Protein AF-A0A1W7RB98-F1 (afdb_monomer)

Secondary structure (DSSP, 8-state):
--HHHHHHHHHHHHHHTSPPS-SHHHHHTTEEEEES---TTEEE---TTPPTTEEEEEE----

Sequence (63 aa):
MKILYLLFAFLFLAFLSEPGDAQSQCEREGGFCRFLLCPSRTSDIGKLGCEPLWKCCKRRSGK

InterPro domains:
  IPR001855 Beta-defensin-like domain [PF00711] (24-58)
  IPR023355 Myotoxin/Anemone neurotoxin domain superfamily [G3DSA:2.20.20.10] (23-62)

Foldseek 3Di:
DPVVVVVVVVVVVVVVPPDPPLQPQLVVVVWDKDAADEPPQWDFPACRSPDVRITTTHGPPDD

Organism: Crotalus adamanteus (NCBI:txid8729)

Nearest PDB structures (foldseek):
  6cs9-assembly1_B  TM=8.497E-01  e=7.418E-03  Homo sapiens
  1fd4-assembly7_M  TM=8.322E-01  e=9.741E-03  unclassified
  1fd3-assembly1_C  TM=8.455E-01  e=1.466E-02  unclassified
  1e4q-assembly1_A  TM=7.306E-01  e=8.500E-03  Homo sapiens
  2nlq-assembly1_A  TM=8.111E-01  e=2.236E-01  Homo sapiens

Mean predicted aligned error: 10.19 Å

pLDDT: mean 81.07, std 10.56, range [44.94, 91.81]

Radius of gyration: 19.02 Å; Cα contacts (8 Å, |Δi|>4): 79; chains: 1; bounding box: 45×13×56 Å

Structure (mmCIF, N/CA/C/O backbone):
data_AF-A0A1W7RB98-F1
#
_entry.id   AF-A0A1W7RB98-F1
#
loop_
_atom_site.group_PDB
_atom_site.id
_atom_site.type_symbol
_atom_site.label_atom_id
_atom_site.label_alt_id
_atom_site.label_comp_id
_atom_site.label_asym_id
_atom_site.label_entity_id
_atom_site.label_seq_id
_atom_site.pdbx_PDB_ins_code
_atom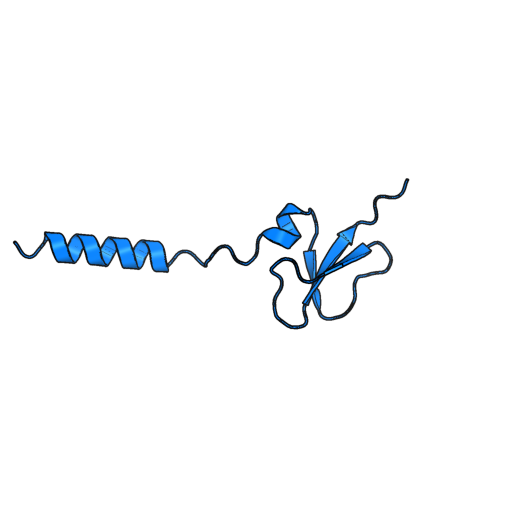_site.Cartn_x
_atom_site.Cartn_y
_atom_site.Cartn_z
_atom_site.occupancy
_atom_site.B_iso_or_equiv
_atom_site.auth_seq_id
_atom_site.auth_comp_id
_atom_site.auth_as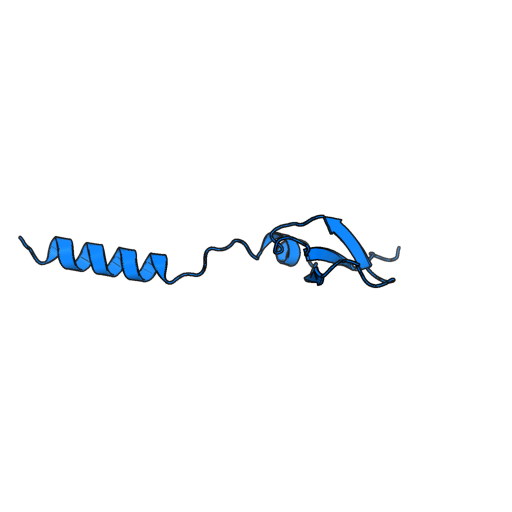ym_id
_atom_site.auth_atom_id
_atom_site.pdbx_PDB_model_num
ATOM 1 N N . MET A 1 1 ? -36.953 -5.555 28.645 1.00 63.38 1 MET A N 1
ATOM 2 C CA . MET A 1 1 ? -35.969 -4.452 28.509 1.00 63.38 1 MET A CA 1
ATOM 3 C C . MET A 1 1 ? -34.494 -4.887 28.432 1.00 63.38 1 MET A C 1
ATOM 5 O O . MET A 1 1 ? -33.629 -4.033 28.501 1.00 63.38 1 MET A O 1
ATOM 9 N N . LYS A 1 2 ? -34.158 -6.171 28.222 1.00 73.56 2 LYS A N 1
ATOM 10 C CA . LYS A 1 2 ? -32.748 -6.627 28.146 1.00 73.56 2 LYS A CA 1
ATOM 11 C C . LYS A 1 2 ? -32.372 -7.241 26.788 1.00 73.56 2 LYS A C 1
ATOM 13 O O . LYS A 1 2 ? -31.233 -7.142 26.358 1.00 73.56 2 LYS A O 1
ATOM 18 N N . ILE A 1 3 ? -33.371 -7.773 26.077 1.00 82.25 3 ILE A N 1
ATOM 19 C CA . ILE A 1 3 ? -33.242 -8.356 24.732 1.00 82.25 3 ILE A CA 1
ATOM 20 C C . ILE A 1 3 ? -32.813 -7.344 23.662 1.00 82.25 3 ILE A C 1
ATOM 22 O O . ILE A 1 3 ? -32.046 -7.706 22.777 1.00 82.25 3 ILE A O 1
ATOM 26 N N . LEU A 1 4 ? -33.235 -6.077 23.758 1.00 81.88 4 LEU A N 1
ATOM 27 C CA .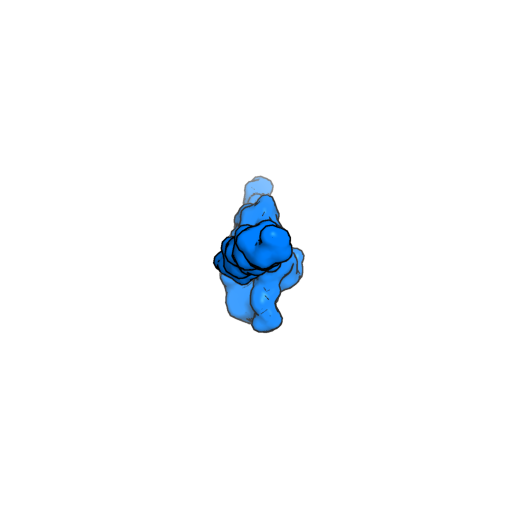 LEU A 1 4 ? -32.887 -5.065 22.753 1.00 81.88 4 LEU A CA 1
ATOM 28 C C . LEU A 1 4 ? -31.366 -4.830 22.673 1.00 81.88 4 LEU A C 1
ATOM 30 O O . LEU A 1 4 ? -30.810 -4.725 21.586 1.00 81.88 4 LEU A O 1
ATOM 34 N N . TYR A 1 5 ? -30.685 -4.836 23.822 1.00 81.88 5 TYR A N 1
ATOM 35 C CA . TYR A 1 5 ? -29.230 -4.690 23.898 1.00 81.88 5 TYR A CA 1
ATOM 36 C C . TYR A 1 5 ? -28.483 -5.909 23.347 1.00 81.88 5 TYR A C 1
ATOM 38 O O . TYR A 1 5 ? -27.427 -5.756 22.739 1.00 81.88 5 TYR A O 1
ATOM 46 N N . LEU A 1 6 ? -29.040 -7.112 23.524 1.00 85.50 6 LEU A N 1
ATOM 47 C CA . LEU A 1 6 ? -28.461 -8.341 22.976 1.00 85.50 6 LEU A CA 1
ATOM 48 C C . LEU A 1 6 ? -28.559 -8.374 21.447 1.00 85.50 6 LEU A C 1
ATOM 50 O O . LEU A 1 6 ? -27.587 -8.724 20.785 1.00 85.50 6 LEU A O 1
ATOM 54 N N . LEU A 1 7 ? -29.700 -7.957 20.891 1.00 86.31 7 LEU A N 1
ATOM 55 C CA . LEU A 1 7 ? -29.880 -7.825 19.443 1.00 86.31 7 LEU A CA 1
ATOM 56 C C . LEU A 1 7 ? -28.912 -6.803 18.847 1.00 86.31 7 LEU A C 1
ATOM 58 O O . LEU A 1 7 ? -28.270 -7.081 17.840 1.00 86.31 7 LEU A O 1
ATOM 62 N N . PHE A 1 8 ? -28.761 -5.650 19.499 1.00 83.31 8 PHE A N 1
ATOM 63 C CA . PHE A 1 8 ? -27.812 -4.624 19.080 1.00 83.31 8 PHE A CA 1
ATOM 64 C C . PHE A 1 8 ? -26.385 -5.183 19.044 1.00 83.31 8 PHE A C 1
ATOM 66 O O . PHE A 1 8 ? -25.746 -5.122 18.001 1.00 83.31 8 PHE A O 1
ATOM 73 N N . ALA A 1 9 ? -25.916 -5.826 20.118 1.00 86.56 9 ALA A N 1
ATOM 74 C CA . ALA A 1 9 ? -24.580 -6.427 20.171 1.00 86.56 9 ALA A CA 1
ATOM 75 C C . ALA A 1 9 ? -24.330 -7.464 19.058 1.00 86.56 9 ALA A C 1
ATOM 77 O O . ALA A 1 9 ? -23.251 -7.478 18.466 1.00 86.56 9 ALA A O 1
ATOM 78 N N . PHE A 1 10 ? -25.330 -8.290 18.730 1.00 85.88 10 PHE A N 1
ATOM 79 C CA . PHE A 1 10 ? -25.248 -9.241 17.617 1.00 85.88 10 PHE A CA 1
ATOM 80 C C . PHE A 1 10 ? -25.069 -8.552 16.261 1.00 85.88 10 PHE A C 1
ATOM 82 O O . PHE A 1 10 ? -24.282 -9.018 15.440 1.00 85.88 10 PHE A O 1
ATOM 89 N N . LEU A 1 11 ? -25.753 -7.427 16.037 1.00 84.88 11 LEU A N 1
ATOM 90 C CA . LEU A 1 11 ? -25.600 -6.645 14.811 1.00 84.88 11 LEU A CA 1
ATOM 91 C C . LEU A 1 11 ? -24.184 -6.061 14.697 1.00 84.88 11 LEU A C 1
ATOM 93 O O . LEU A 1 11 ? -23.576 -6.190 13.641 1.00 84.88 11 LEU A O 1
ATOM 97 N N . PHE A 1 12 ? -23.609 -5.500 15.770 1.00 83.62 12 PHE A N 1
ATOM 98 C CA . PHE A 1 12 ? -22.218 -5.008 15.728 1.00 83.62 12 PHE A CA 1
ATOM 99 C C . PHE A 1 12 ? -21.218 -6.116 15.427 1.00 83.62 12 PHE A C 1
ATOM 101 O O . PHE A 1 12 ? -20.296 -5.903 14.648 1.00 83.62 12 PHE A O 1
ATOM 108 N N . LEU A 1 13 ? -21.399 -7.298 16.016 1.00 83.38 13 LEU A N 1
ATOM 109 C CA . LEU A 1 13 ? -20.534 -8.446 15.744 1.00 83.38 13 LEU A CA 1
ATOM 110 C C . LEU A 1 13 ? -20.628 -8.905 14.284 1.00 83.38 13 LEU A C 1
ATOM 112 O O . LEU A 1 13 ? -19.610 -9.279 13.705 1.00 83.38 13 LEU A O 1
ATOM 116 N N . ALA A 1 14 ? -21.814 -8.830 13.676 1.00 81.56 14 ALA A N 1
ATOM 117 C CA . ALA A 1 14 ? -21.985 -9.107 12.253 1.00 81.56 14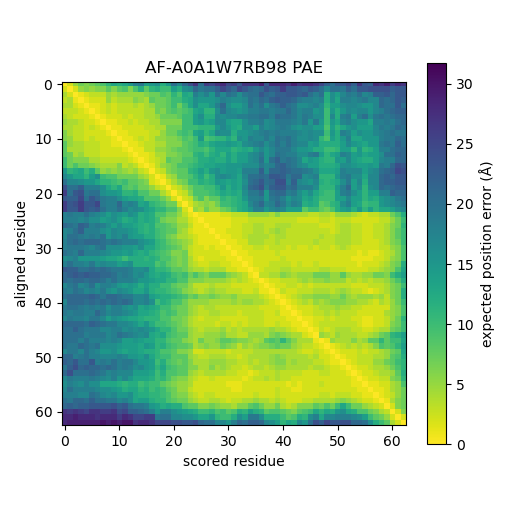 ALA A CA 1
ATOM 118 C C . ALA A 1 14 ? -21.212 -8.094 11.387 1.00 81.56 14 ALA A C 1
ATOM 120 O O . ALA A 1 14 ? -20.415 -8.510 10.554 1.00 81.56 14 ALA A O 1
ATOM 121 N N . PHE A 1 15 ? -21.348 -6.790 11.653 1.00 78.19 15 PHE A N 1
ATOM 122 C CA . PHE A 1 15 ? -20.637 -5.744 10.901 1.00 78.19 15 PHE A CA 1
ATOM 123 C C . PHE A 1 15 ? -19.115 -5.748 11.116 1.00 78.19 15 PHE A C 1
ATOM 125 O O . PHE A 1 15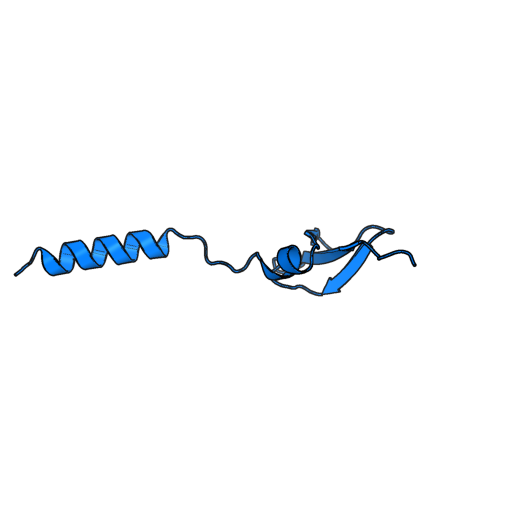 ? -18.361 -5.404 10.214 1.00 78.19 15 PHE A O 1
ATOM 132 N N . LEU A 1 16 ? -18.635 -6.150 12.297 1.00 73.50 16 LEU A N 1
ATOM 133 C CA . LEU A 1 16 ? -17.199 -6.299 12.576 1.00 73.50 16 LEU A CA 1
ATOM 134 C C . LEU A 1 16 ? -16.579 -7.525 11.888 1.00 73.50 16 LEU A C 1
ATOM 136 O O . LEU A 1 16 ? -15.356 -7.621 11.812 1.00 73.50 16 LEU A O 1
ATOM 140 N N . SER A 1 17 ? -17.404 -8.468 11.423 1.00 66.00 17 SER A N 1
ATOM 141 C CA . SER A 1 17 ? -16.951 -9.666 10.708 1.00 66.00 17 SER A CA 1
ATOM 142 C C . SER A 1 17 ? -16.709 -9.410 9.218 1.00 66.00 17 SER A C 1
ATOM 144 O O . SER A 1 17 ? -16.118 -10.254 8.545 1.00 66.00 17 SER A O 1
ATOM 146 N N . GLU A 1 18 ? -17.136 -8.260 8.692 1.00 66.44 18 GLU A N 1
ATOM 147 C CA . GLU A 1 18 ? -16.775 -7.837 7.344 1.00 66.44 18 GLU A CA 1
ATOM 148 C C . GLU A 1 18 ? -15.323 -7.334 7.356 1.00 66.44 18 GLU A C 1
ATOM 150 O O . GLU A 1 18 ? -15.008 -6.369 8.062 1.00 66.44 18 GLU A O 1
ATOM 155 N N . PRO A 1 19 ? -14.401 -7.976 6.611 1.00 61.62 19 PRO A N 1
ATOM 156 C CA . PRO A 1 19 ? -13.051 -7.457 6.479 1.00 61.62 19 PRO A CA 1
ATOM 157 C C . PRO A 1 19 ? -13.157 -6.063 5.861 1.00 61.62 19 PRO A C 1
ATOM 159 O O . PRO A 1 19 ? -13.694 -5.905 4.766 1.00 61.62 19 PRO A O 1
ATOM 162 N N . GLY A 1 20 ? -12.693 -5.045 6.591 1.00 57.72 20 GLY A N 1
ATOM 163 C CA . GLY A 1 20 ? -12.735 -3.663 6.128 1.00 57.72 20 GLY A CA 1
ATOM 164 C C . GLY A 1 20 ? -12.171 -3.547 4.711 1.00 57.72 20 GLY A C 1
ATOM 165 O O . GLY A 1 20 ? -11.109 -4.097 4.421 1.00 57.72 20 GLY A O 1
ATOM 166 N N . ASP A 1 21 ? -12.899 -2.832 3.852 1.00 60.69 21 ASP A N 1
ATOM 167 C CA . ASP A 1 21 ? -12.702 -2.646 2.403 1.00 60.69 21 ASP A CA 1
ATOM 168 C C . ASP A 1 21 ? -11.419 -1.844 2.060 1.00 60.69 21 ASP A C 1
ATOM 170 O O . ASP A 1 21 ? -11.415 -0.886 1.288 1.00 60.69 21 ASP A O 1
ATOM 174 N N . ALA A 1 22 ? -10.292 -2.181 2.688 1.00 58.34 22 ALA A N 1
ATOM 175 C CA . ALA A 1 22 ? -8.999 -1.538 2.480 1.00 58.34 22 ALA A CA 1
ATOM 176 C C . ALA A 1 22 ? -8.313 -2.012 1.185 1.00 58.34 22 ALA A C 1
ATOM 178 O O . ALA A 1 22 ? -7.388 -1.361 0.704 1.00 58.34 22 ALA A O 1
ATOM 179 N N . GLN A 1 23 ? -8.776 -3.123 0.603 1.00 58.03 23 GLN A N 1
ATOM 180 C CA . GLN A 1 23 ? -8.104 -3.822 -0.494 1.00 58.03 23 GLN A CA 1
ATOM 181 C C . GLN A 1 23 ? -8.459 -3.298 -1.901 1.00 58.03 23 GLN A C 1
ATOM 183 O O . GLN A 1 23 ? -7.788 -3.636 -2.874 1.00 58.03 23 GLN A O 1
ATOM 188 N N . SER A 1 24 ? -9.475 -2.445 -2.058 1.00 70.25 24 SER A N 1
ATOM 189 C CA . SER A 1 24 ? -10.136 -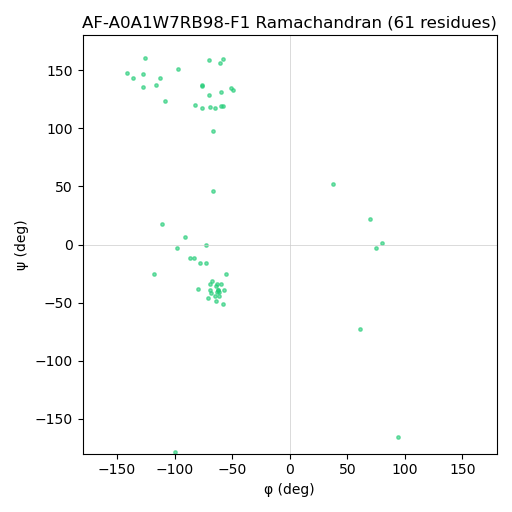2.310 -3.364 1.00 70.25 24 SER A CA 1
ATOM 190 C C . SER A 1 24 ? -9.686 -1.145 -4.251 1.00 70.25 24 SER A C 1
ATOM 192 O O . SER A 1 24 ? -10.178 -1.038 -5.370 1.00 70.25 24 SER A O 1
ATOM 194 N N . GLN A 1 25 ? -8.773 -0.255 -3.841 1.00 84.75 25 GLN A N 1
ATOM 195 C CA . GLN A 1 25 ? -8.358 0.851 -4.728 1.00 84.75 25 GLN A CA 1
ATOM 196 C C . GLN A 1 25 ? -7.504 0.370 -5.906 1.00 84.75 25 GLN A C 1
ATOM 198 O O . GLN A 1 25 ? -7.771 0.739 -7.049 1.00 84.75 25 GLN A O 1
ATOM 203 N N . CYS A 1 26 ? -6.514 -0.485 -5.651 1.00 87.38 26 CYS A N 1
ATOM 204 C CA . CYS A 1 26 ? -5.672 -1.039 -6.706 1.00 87.38 26 CYS A CA 1
ATOM 205 C C . CYS A 1 26 ? -6.476 -1.903 -7.688 1.00 87.38 26 CYS A C 1
ATOM 207 O O . CYS A 1 26 ? -6.296 -1.796 -8.901 1.00 87.38 26 CYS A O 1
ATOM 209 N N . GLU A 1 27 ? -7.405 -2.710 -7.170 1.00 85.50 27 GLU A N 1
ATOM 210 C CA . GLU A 1 27 ? -8.288 -3.541 -7.992 1.00 85.50 27 GLU A CA 1
ATOM 211 C C . GLU A 1 27 ? -9.303 -2.706 -8.783 1.00 85.50 27 GLU A C 1
ATOM 213 O O . GLU A 1 27 ? -9.514 -2.977 -9.965 1.00 85.50 27 GLU A O 1
ATOM 218 N N . ARG A 1 28 ? -9.872 -1.638 -8.195 1.00 85.81 28 ARG A N 1
ATOM 219 C CA . ARG A 1 28 ? -10.747 -0.685 -8.908 1.00 85.81 28 ARG A CA 1
ATOM 220 C C . ARG A 1 28 ? -10.038 -0.002 -10.073 1.00 85.81 28 ARG A C 1
ATOM 222 O O . ARG A 1 28 ? -10.650 0.241 -11.107 1.00 85.81 28 ARG A O 1
ATOM 229 N N . GLU A 1 29 ? -8.743 0.260 -9.932 1.00 85.19 29 GLU A N 1
ATOM 230 C CA . GLU A 1 29 ? -7.895 0.771 -11.010 1.00 85.19 29 GLU A CA 1
ATOM 231 C C . GLU A 1 29 ? -7.567 -0.287 -12.082 1.00 85.19 29 GLU A C 1
ATOM 233 O O . GLU A 1 29 ? -6.860 0.017 -13.046 1.00 85.19 29 GLU A O 1
ATOM 238 N N . GLY A 1 30 ? -8.053 -1.527 -11.952 1.00 88.31 30 GLY A N 1
ATOM 239 C CA . GLY A 1 30 ? -7.706 -2.647 -12.831 1.00 88.31 30 GLY A CA 1
ATOM 240 C C . GLY A 1 30 ? -6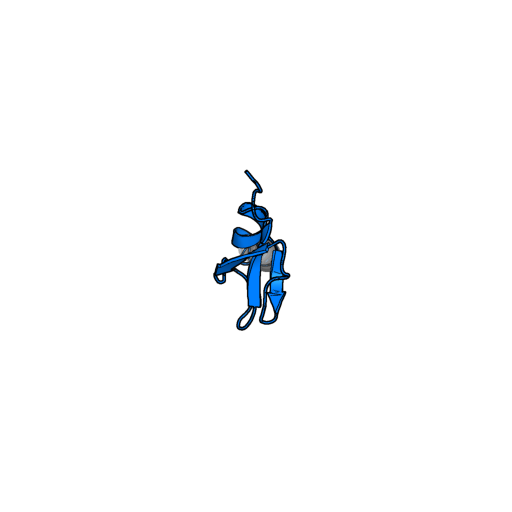.258 -3.113 -12.656 1.00 88.31 30 GLY A C 1
ATOM 241 O O . GLY A 1 30 ? -5.659 -3.675 -13.580 1.00 88.31 30 GLY A O 1
ATOM 242 N N . GLY A 1 31 ? -5.664 -2.805 -11.504 1.00 90.62 31 GLY A N 1
ATOM 243 C CA . GLY A 1 31 ? -4.331 -3.223 -11.101 1.00 90.62 31 GLY A CA 1
ATOM 244 C C . GLY A 1 31 ? -4.353 -4.420 -10.155 1.00 90.62 31 GLY A C 1
ATOM 245 O O . GLY A 1 31 ? -5.396 -4.973 -9.820 1.00 90.62 31 GLY A O 1
ATOM 246 N N . PHE A 1 32 ? -3.162 -4.825 -9.731 1.00 89.19 32 PHE A N 1
ATOM 247 C CA . PHE A 1 32 ? -2.954 -5.853 -8.715 1.00 89.19 32 PHE A CA 1
ATOM 248 C C . PHE A 1 32 ? -1.778 -5.475 -7.812 1.00 89.19 32 PHE A C 1
ATOM 250 O O . PHE A 1 32 ? -0.810 -4.855 -8.261 1.00 89.19 32 PHE A O 1
ATOM 257 N N . CYS A 1 33 ? -1.836 -5.867 -6.542 1.00 88.88 33 CYS A N 1
ATOM 258 C CA . CYS A 1 33 ? -0.750 -5.629 -5.597 1.00 88.88 33 CYS A CA 1
ATOM 259 C C . CYS A 1 33 ? 0.416 -6.601 -5.836 1.00 88.88 33 CYS A C 1
ATOM 261 O O . CYS A 1 33 ? 0.221 -7.806 -6.005 1.00 88.88 33 CYS A O 1
ATOM 263 N N . ARG A 1 34 ? 1.650 -6.093 -5.813 1.00 89.62 34 ARG A N 1
ATOM 264 C CA . ARG A 1 34 ? 2.883 -6.884 -5.901 1.00 89.62 34 ARG A CA 1
ATOM 265 C C . ARG A 1 34 ? 3.912 -6.406 -4.882 1.00 89.62 34 ARG A C 1
ATOM 267 O O . ARG A 1 34 ? 4.070 -5.210 -4.660 1.00 89.62 34 ARG A O 1
ATOM 274 N N . PHE A 1 35 ? 4.656 -7.346 -4.314 1.00 88.19 35 PHE A N 1
ATOM 275 C CA . PHE A 1 35 ? 5.796 -7.062 -3.452 1.00 88.19 35 PHE A CA 1
ATOM 276 C C . PHE A 1 35 ? 6.979 -6.475 -4.261 1.00 88.19 35 PHE A C 1
ATOM 278 O O . PHE A 1 35 ? 7.382 -7.041 -5.281 1.00 88.19 35 PHE A O 1
ATOM 285 N N . LEU A 1 36 ? 7.521 -5.336 -3.808 1.00 82.75 36 LEU A N 1
ATOM 286 C CA . LEU A 1 36 ? 8.605 -4.530 -4.410 1.00 82.75 36 LEU A CA 1
ATOM 287 C C . LEU A 1 36 ? 8.389 -3.940 -5.815 1.00 82.75 36 LEU A C 1
ATOM 289 O O . LEU A 1 36 ? 8.334 -2.715 -5.956 1.00 82.75 36 LEU A O 1
ATOM 293 N N . LEU A 1 37 ? 8.419 -4.768 -6.863 1.00 87.62 37 LEU A N 1
ATOM 294 C CA . LEU A 1 37 ? 8.612 -4.322 -8.251 1.00 87.62 37 LEU A CA 1
ATOM 295 C C . LEU A 1 37 ? 7.526 -4.852 -9.182 1.00 87.62 37 LEU A C 1
ATOM 297 O O . LEU A 1 37 ? 7.198 -6.039 -9.186 1.00 87.62 37 LEU A O 1
ATOM 301 N N . CYS A 1 38 ? 7.024 -3.962 -10.034 1.00 89.75 38 CYS A N 1
ATOM 302 C CA . CYS A 1 38 ? 6.067 -4.315 -11.068 1.00 89.75 38 CYS A CA 1
ATOM 303 C C . CYS A 1 38 ? 6.752 -5.022 -12.251 1.00 89.75 38 CYS A C 1
ATOM 305 O O . CYS A 1 38 ? 7.819 -4.586 -12.691 1.00 89.75 38 CYS A O 1
ATOM 307 N N . PRO A 1 39 ? 6.158 -6.098 -12.802 1.00 89.69 39 PRO A N 1
ATOM 308 C CA . PRO A 1 39 ? 6.698 -6.778 -13.977 1.00 89.69 39 PRO A CA 1
ATOM 309 C C . PRO A 1 39 ? 6.770 -5.850 -15.200 1.00 89.69 39 PRO A C 1
ATOM 311 O O . PRO A 1 39 ? 5.990 -4.907 -15.324 1.00 89.69 39 PRO A O 1
ATOM 314 N N . SER A 1 40 ? 7.657 -6.151 -16.155 1.00 86.06 40 SER A N 1
ATOM 315 C CA . SER A 1 40 ? 8.032 -5.258 -17.271 1.00 86.06 40 SER A CA 1
ATOM 316 C C . SER A 1 40 ? 6.868 -4.755 -18.141 1.00 86.06 40 SER A C 1
ATOM 318 O O . SER A 1 40 ? 6.971 -3.695 -18.751 1.00 86.06 40 SER A O 1
ATOM 320 N N . ARG A 1 41 ? 5.745 -5.489 -18.199 1.00 87.50 41 ARG A N 1
ATOM 321 C CA . ARG A 1 41 ? 4.524 -5.105 -18.944 1.00 87.50 41 ARG A CA 1
ATOM 322 C C . ARG A 1 41 ? 3.510 -4.301 -18.117 1.00 87.50 41 ARG A C 1
ATOM 324 O O . ARG A 1 41 ? 2.397 -4.036 -18.571 1.00 87.50 41 ARG A O 1
ATOM 331 N N . THR A 1 42 ? 3.874 -3.927 -16.899 1.00 91.06 42 THR A N 1
ATOM 332 C CA . THR A 1 42 ? 3.030 -3.176 -15.969 1.00 91.06 42 THR A CA 1
ATOM 333 C C . THR A 1 42 ? 3.747 -1.914 -15.495 1.00 91.06 42 THR A C 1
ATOM 335 O O . THR A 1 42 ? 4.959 -1.758 -15.660 1.00 91.06 42 THR A O 1
ATOM 338 N N . SER A 1 43 ? 2.987 -0.962 -14.981 1.00 90.50 43 SER A N 1
ATOM 339 C CA . SER A 1 43 ? 3.470 0.276 -14.380 1.00 90.50 43 SER A CA 1
ATOM 340 C C . SER A 1 43 ? 3.099 0.304 -12.905 1.00 90.50 43 SER A C 1
ATOM 342 O O . SER A 1 43 ? 1.976 -0.050 -12.547 1.00 90.50 43 SER A O 1
ATOM 344 N N . ASP A 1 44 ? 4.054 0.735 -12.084 1.00 90.88 44 ASP A N 1
ATOM 345 C CA . ASP A 1 44 ? 3.844 1.087 -10.682 1.00 90.88 44 ASP A CA 1
ATOM 346 C C . ASP A 1 44 ? 3.002 2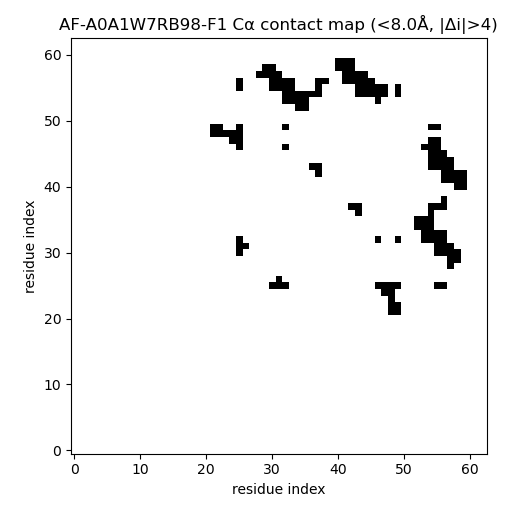.364 -10.622 1.00 90.88 44 ASP A C 1
ATOM 348 O O . ASP A 1 44 ? 3.406 3.394 -11.165 1.00 90.88 44 ASP A O 1
ATOM 352 N N . ILE A 1 45 ? 1.818 2.271 -10.021 1.00 89.62 45 ILE A N 1
ATOM 353 C CA . ILE A 1 45 ? 0.899 3.399 -9.829 1.00 89.62 45 ILE A CA 1
ATOM 354 C C . ILE A 1 45 ? 0.781 3.799 -8.348 1.00 89.62 45 ILE A C 1
ATOM 356 O O . ILE A 1 45 ? -0.140 4.517 -7.967 1.00 89.62 45 ILE A O 1
ATOM 360 N N . GLY A 1 46 ? 1.729 3.375 -7.505 1.00 84.75 46 GLY A N 1
ATOM 361 C CA . GLY A 1 46 ? 1.757 3.669 -6.070 1.00 84.75 46 GLY A CA 1
ATOM 362 C C . GLY A 1 46 ? 1.114 2.569 -5.225 1.00 84.75 46 GLY A C 1
ATOM 363 O O . GLY A 1 46 ? 0.909 1.459 -5.692 1.00 84.75 46 GLY A O 1
ATOM 364 N N . LYS A 1 47 ? 0.818 2.837 -3.948 1.00 82.88 47 LYS A N 1
ATOM 365 C CA . LYS A 1 47 ? 0.355 1.803 -3.001 1.00 82.88 47 LYS A CA 1
ATOM 366 C C . LYS A 1 47 ? -1.134 1.447 -3.145 1.00 82.88 47 LYS A C 1
ATOM 368 O O . LYS A 1 47 ? -1.451 0.279 -3.022 1.00 82.88 47 LYS A O 1
ATOM 373 N N . LEU A 1 48 ? -2.030 2.408 -3.409 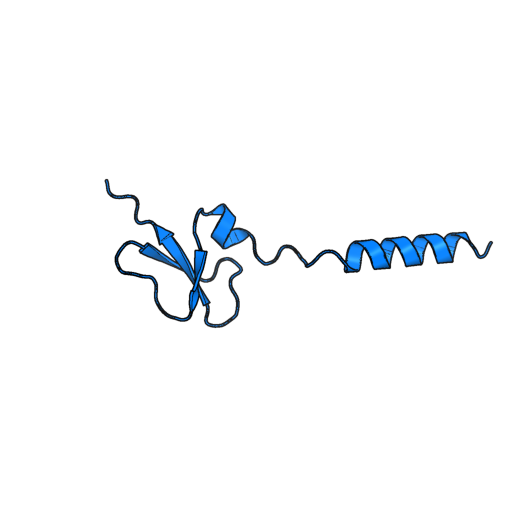1.00 82.19 48 LEU A N 1
ATOM 374 C CA . LEU A 1 48 ? -3.474 2.205 -3.692 1.00 82.19 48 LEU A CA 1
ATOM 375 C C . LEU A 1 48 ? -4.163 1.089 -2.866 1.00 82.19 48 LEU A C 1
ATOM 377 O O . LEU A 1 48 ? -4.791 0.188 -3.416 1.00 82.19 48 LEU A O 1
ATOM 381 N N . GLY A 1 49 ? -4.029 1.122 -1.537 1.00 79.88 49 GLY A N 1
ATOM 382 C CA . GLY A 1 49 ? -4.659 0.128 -0.650 1.00 79.88 49 GLY A CA 1
ATOM 383 C C . GLY A 1 49 ? -3.923 -1.216 -0.523 1.00 79.88 49 GLY A C 1
ATOM 384 O O . GLY A 1 49 ? -4.368 -2.085 0.215 1.00 79.88 49 GLY A O 1
ATOM 385 N N . CYS A 1 50 ? -2.774 -1.395 -1.178 1.00 85.50 50 CYS A N 1
ATOM 386 C CA . CYS A 1 50 ? -1.908 -2.551 -0.953 1.00 85.50 50 CYS A CA 1
ATOM 387 C C . CYS A 1 50 ? -1.237 -2.499 0.433 1.00 85.50 50 CYS A C 1
ATOM 389 O O . CYS A 1 50 ? -1.071 -1.429 1.021 1.00 85.50 50 CYS A O 1
ATOM 391 N N . GLU A 1 51 ? -0.790 -3.646 0.945 1.00 83.44 51 GLU A N 1
ATOM 392 C CA . GLU A 1 51 ? -0.041 -3.745 2.203 1.00 83.44 51 GLU A CA 1
ATOM 393 C C . GLU A 1 51 ? 1.257 -2.904 2.215 1.00 83.44 51 GLU A C 1
ATOM 395 O O . GLU A 1 51 ? 1.790 -2.521 1.168 1.00 83.44 51 GLU A O 1
ATOM 400 N N . PRO A 1 52 ? 1.814 -2.568 3.396 1.00 79.94 52 PRO A N 1
ATOM 401 C CA . PRO A 1 52 ? 3.152 -1.979 3.492 1.00 79.94 52 PRO A CA 1
ATOM 402 C C . PRO A 1 52 ? 4.179 -2.813 2.711 1.00 79.94 52 PRO A C 1
ATOM 404 O O . PRO A 1 52 ? 4.187 -4.028 2.841 1.00 79.94 52 PRO A O 1
ATOM 407 N N . LEU A 1 53 ? 5.044 -2.161 1.918 1.00 84.00 53 LEU A N 1
ATOM 408 C CA . LEU A 1 53 ? 6.028 -2.780 0.997 1.00 84.00 53 LEU A CA 1
ATOM 409 C C . LEU A 1 53 ? 5.450 -3.377 -0.299 1.00 84.00 53 LEU A C 1
ATOM 411 O O . LEU A 1 53 ? 6.212 -3.808 -1.172 1.00 84.00 53 LEU A O 1
ATOM 415 N N . TRP A 1 54 ? 4.129 -3.353 -0.465 1.00 89.44 54 TRP A N 1
ATOM 416 C CA . TRP A 1 54 ? 3.474 -3.712 -1.713 1.00 89.44 54 TRP A CA 1
ATOM 417 C C . TRP A 1 54 ? 3.163 -2.468 -2.533 1.00 89.44 54 TRP A C 1
ATOM 419 O O . TRP A 1 54 ? 2.947 -1.371 -2.011 1.00 89.44 54 TRP A O 1
ATOM 429 N N . LYS A 1 55 ? 3.139 -2.660 -3.845 1.00 90.25 55 LYS A N 1
ATOM 430 C CA . LYS A 1 55 ? 2.819 -1.633 -4.824 1.00 90.25 55 LYS A CA 1
ATOM 431 C C . LYS A 1 55 ? 1.722 -2.121 -5.747 1.00 90.25 55 LYS A C 1
ATOM 433 O O . LYS A 1 55 ? 1.656 -3.305 -6.068 1.00 90.25 55 LYS A O 1
ATOM 438 N N . CYS A 1 56 ? 0.890 -1.203 -6.192 1.00 90.94 56 CYS A N 1
ATOM 439 C CA . CYS A 1 56 ? -0.128 -1.448 -7.181 1.00 90.94 56 CYS A CA 1
ATOM 440 C C . CYS A 1 56 ? 0.480 -1.392 -8.582 1.00 90.94 56 CYS A C 1
ATOM 442 O O . CYS A 1 56 ? 1.027 -0.373 -9.012 1.00 90.94 56 CYS A O 1
ATOM 444 N N . CYS A 1 57 ? 0.368 -2.503 -9.298 1.00 91.75 57 CYS A N 1
ATOM 445 C CA . CYS A 1 57 ? 0.844 -2.665 -10.658 1.00 91.75 57 CYS A CA 1
ATOM 446 C C . CYS A 1 57 ? -0.344 -2.714 -11.615 1.00 91.75 57 CYS A C 1
ATOM 448 O O . CYS A 1 57 ? -1.204 -3.586 -11.505 1.00 91.75 57 CYS A O 1
ATOM 450 N N . LYS A 1 58 ? -0.370 -1.818 -12.600 1.00 91.81 58 LYS A N 1
ATOM 451 C CA . LYS A 1 58 ? -1.408 -1.766 -13.641 1.00 91.81 58 LYS A CA 1
ATOM 452 C C . LYS A 1 58 ? -0.814 -2.118 -14.996 1.00 91.81 58 LYS A C 1
ATOM 454 O O . LYS A 1 58 ? 0.334 -1.774 -15.275 1.00 91.81 58 LYS A O 1
ATOM 459 N N . ARG A 1 59 ? -1.551 -2.831 -15.853 1.00 89.00 59 ARG A N 1
ATOM 460 C CA . ARG A 1 59 ? -1.080 -3.116 -17.221 1.00 89.00 59 ARG A CA 1
ATOM 461 C C . ARG A 1 59 ? -0.840 -1.800 -17.956 1.00 89.00 59 ARG A C 1
ATOM 463 O O . ARG A 1 59 ? -1.701 -0.924 -17.943 1.00 89.00 59 ARG A O 1
ATOM 470 N N . ARG A 1 60 ? 0.321 -1.665 -18.606 1.00 81.81 60 ARG A N 1
ATOM 471 C CA . ARG A 1 60 ? 0.563 -0.522 -19.491 1.00 81.81 60 ARG A CA 1
ATOM 472 C C . ARG A 1 60 ? -0.413 -0.651 -20.653 1.00 81.81 60 ARG A C 1
ATOM 474 O O . ARG A 1 60 ? -0.357 -1.644 -21.376 1.00 81.81 60 ARG A O 1
ATOM 481 N N . SER A 1 61 ? -1.314 0.315 -20.804 1.00 67.19 61 SER A N 1
ATOM 482 C CA . SER A 1 61 ? -2.131 0.408 -22.008 1.00 67.19 61 SER A CA 1
ATOM 483 C C . SER A 1 61 ? -1.177 0.746 -23.149 1.00 67.19 61 SER A C 1
ATOM 485 O O . SER A 1 61 ? -0.742 1.889 -23.275 1.00 67.19 61 SER A O 1
ATOM 487 N N . GLY A 1 62 ? -0.757 -0.273 -23.900 1.00 64.31 62 GLY A N 1
ATOM 488 C CA . GLY A 1 62 ? -0.071 -0.067 -25.168 1.00 64.31 62 GLY A CA 1
ATOM 489 C C . GLY A 1 62 ? -1.005 0.739 -26.060 1.00 64.31 62 GLY A C 1
ATOM 490 O O . GLY A 1 62 ? -2.142 0.323 -26.274 1.00 64.31 62 GLY A O 1
ATOM 491 N N . LYS A 1 63 ? -0.555 1.925 -26.461 1.00 44.94 63 LYS A N 1
ATOM 492 C CA . LYS A 1 63 ? -1.134 2.652 -27.586 1.00 44.94 63 LYS A CA 1
ATOM 493 C C . LYS A 1 63 ? -0.731 1.947 -28.873 1.00 44.94 63 LYS A C 1
ATOM 495 O O . LYS A 1 63 ? 0.433 1.487 -28.915 1.00 44.94 63 LYS A O 1
#

Solvent-accessible surface area (backbone atoms only — not comparable to full-atom values): 3714 Å² total; per-residue (Å²): 141,62,65,68,61,53,54,50,53,53,52,53,55,56,61,69,66,52,78,74,84,52,63,50,52,18,49,72,70,65,24,44,70,35,70,76,65,57,58,93,71,33,38,74,75,47,39,48,50,37,58,92,74,26,29,12,25,27,69,58,80,80,126